Protein AF-M7BGT9-F1 (afdb_monomer_lite)

Structure (mmCIF, N/CA/C/O backbone):
data_AF-M7BGT9-F1
#
_entry.id   AF-M7BGT9-F1
#
loop_
_atom_site.group_PDB
_atom_site.id
_atom_site.type_symbol
_atom_site.label_atom_id
_atom_site.label_alt_id
_atom_site.label_comp_id
_atom_site.label_asym_id
_atom_site.label_entity_id
_atom_site.label_seq_id
_atom_site.pdbx_PDB_ins_code
_atom_site.Cartn_x
_atom_site.Cartn_y
_atom_site.Cartn_z
_atom_site.occupancy
_atom_site.B_iso_or_equiv
_atom_site.auth_seq_id
_atom_site.auth_comp_id
_atom_site.auth_asym_id
_atom_site.auth_atom_id
_atom_site.pdbx_PDB_model_num
ATOM 1 N N . MET A 1 1 ? 0.074 -10.402 12.439 1.00 75.50 1 MET A N 1
ATOM 2 C CA . MET A 1 1 ? -0.156 -10.338 10.981 1.00 75.50 1 MET A CA 1
ATOM 3 C C . MET A 1 1 ? -0.779 -11.651 10.561 1.00 75.50 1 MET A C 1
ATOM 5 O O . MET A 1 1 ? -0.273 -12.685 10.978 1.00 75.50 1 MET A O 1
ATOM 9 N N . PHE A 1 2 ? -1.881 -11.610 9.8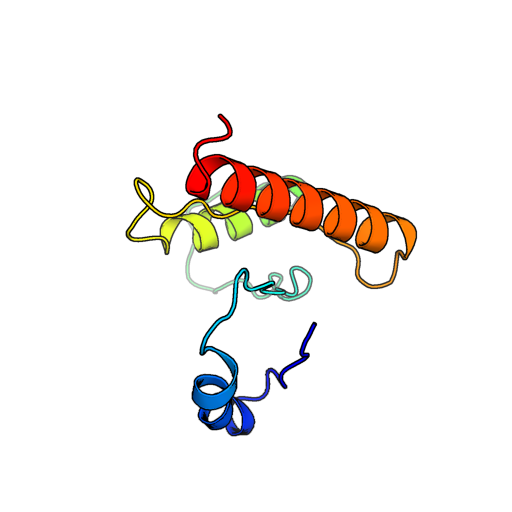20 1.00 83.94 2 PHE A N 1
ATOM 10 C CA . PHE A 1 2 ? -2.529 -12.801 9.275 1.00 83.94 2 PHE A CA 1
ATOM 11 C C . PHE A 1 2 ? -2.467 -12.707 7.755 1.00 83.94 2 PHE A C 1
ATOM 13 O O . PHE A 1 2 ? -2.886 -11.692 7.203 1.00 83.94 2 PHE A O 1
ATOM 20 N N . ASP A 1 3 ? -1.926 -13.736 7.108 1.00 84.19 3 ASP A N 1
ATOM 21 C CA . ASP A 1 3 ? -1.956 -13.860 5.653 1.00 84.19 3 ASP A CA 1
ATOM 22 C C . ASP A 1 3 ? -3.203 -14.647 5.237 1.00 84.19 3 ASP A C 1
ATOM 24 O O . ASP A 1 3 ? -3.535 -15.675 5.835 1.00 84.19 3 ASP A O 1
ATOM 28 N N . VAL A 1 4 ? -3.917 -14.140 4.236 1.00 86.19 4 VAL A N 1
ATOM 29 C CA . VAL A 1 4 ? -5.149 -14.738 3.722 1.00 86.19 4 VAL A CA 1
ATOM 30 C C . VAL A 1 4 ? -4.997 -15.001 2.232 1.00 86.19 4 VAL A C 1
ATOM 32 O O . VAL A 1 4 ? -4.637 -14.121 1.455 1.00 86.19 4 VAL A O 1
ATOM 35 N N . GLY A 1 5 ? -5.315 -16.224 1.805 1.00 81.44 5 GLY A N 1
ATOM 36 C CA . GLY A 1 5 ? -5.191 -16.611 0.403 1.00 81.44 5 GLY A CA 1
ATOM 37 C C . GLY A 1 5 ? -6.013 -15.712 -0.531 1.00 81.44 5 GLY A C 1
ATOM 38 O O . GLY A 1 5 ? -7.214 -15.516 -0.330 1.00 81.44 5 GLY A O 1
ATOM 39 N N . GLY A 1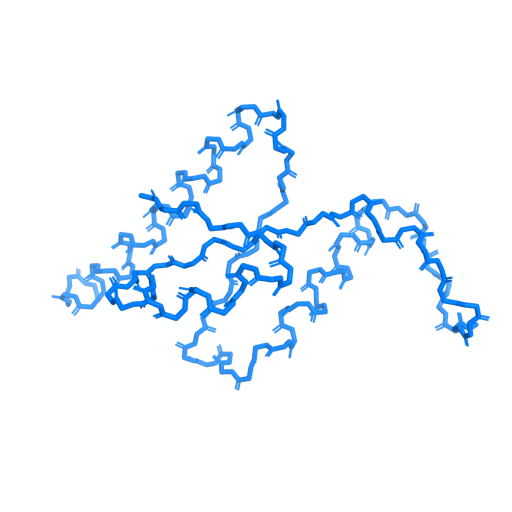 6 ? -5.373 -15.206 -1.592 1.00 80.88 6 GLY A N 1
ATOM 40 C CA . GLY A 1 6 ? -5.982 -14.326 -2.603 1.00 80.88 6 GLY A CA 1
ATOM 41 C C . GLY A 1 6 ? -6.927 -15.013 -3.602 1.00 80.88 6 GLY A C 1
ATOM 42 O O . GLY A 1 6 ? -7.661 -14.336 -4.339 1.00 80.88 6 GLY A O 1
ATOM 43 N N . GLN A 1 7 ? -6.927 -16.353 -3.634 1.00 80.69 7 GLN A N 1
ATOM 44 C CA . GLN A 1 7 ? -7.719 -17.160 -4.567 1.00 80.69 7 GLN A CA 1
ATOM 45 C C . GLN A 1 7 ? -9.222 -16.922 -4.377 1.00 80.69 7 GLN A C 1
ATOM 47 O O . GLN A 1 7 ? -9.721 -16.842 -3.257 1.00 80.69 7 GLN A O 1
ATOM 52 N N . ARG A 1 8 ? -9.978 -16.843 -5.481 1.00 82.38 8 ARG A N 1
ATOM 53 C CA . ARG A 1 8 ? -11.416 -16.508 -5.454 1.00 82.38 8 ARG A CA 1
ATOM 54 C C . ARG A 1 8 ? -12.244 -17.448 -4.565 1.00 82.38 8 ARG A C 1
ATOM 56 O O . ARG A 1 8 ? -13.190 -16.990 -3.930 1.00 82.38 8 ARG A O 1
ATOM 63 N N . SER A 1 9 ? -11.889 -18.732 -4.509 1.00 81.88 9 SER A N 1
ATOM 64 C CA . SER A 1 9 ? -12.501 -19.739 -3.629 1.00 81.88 9 SER A CA 1
ATOM 65 C C . 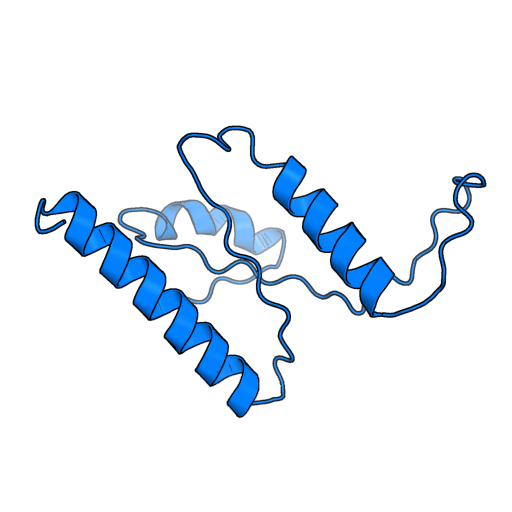SER A 1 9 ? -12.300 -19.437 -2.140 1.00 81.88 9 SER A C 1
ATOM 67 O O . SER A 1 9 ? -13.199 -19.686 -1.339 1.00 81.88 9 SER A O 1
ATOM 69 N N . GLU A 1 10 ? -11.158 -18.851 -1.783 1.00 85.44 10 GLU A N 1
ATOM 70 C CA . GLU A 1 10 ? -10.747 -18.577 -0.405 1.00 85.44 10 GLU A CA 1
ATOM 71 C C . GLU A 1 10 ? -11.340 -17.270 0.141 1.00 85.44 10 GLU A C 1
ATOM 73 O O . GLU A 1 10 ? -11.548 -17.146 1.347 1.00 85.44 10 GLU A O 1
ATOM 78 N N . ARG A 1 11 ? -11.730 -16.324 -0.729 1.00 85.69 11 ARG A N 1
ATOM 79 C CA . ARG A 1 11 ? -12.278 -15.008 -0.325 1.00 85.69 11 ARG A CA 1
ATOM 80 C C . ARG A 1 11 ? -13.540 -15.087 0.532 1.00 85.69 11 ARG A C 1
ATOM 82 O O . ARG A 1 11 ? -13.795 -14.191 1.331 1.00 85.69 11 ARG A O 1
ATOM 89 N N . LYS A 1 12 ? -14.317 -16.171 0.421 1.00 85.44 12 LYS A N 1
ATOM 90 C CA . LYS A 1 12 ? -15.501 -16.404 1.272 1.00 85.44 12 LYS A CA 1
ATOM 91 C C . LYS A 1 12 ? -15.146 -16.527 2.759 1.00 85.44 12 LYS A C 1
ATOM 93 O O . LYS A 1 12 ? -16.006 -16.292 3.598 1.00 85.44 12 LYS A O 1
ATOM 98 N N . LYS A 1 13 ? -13.897 -16.879 3.078 1.00 86.62 13 LYS A N 1
ATOM 99 C CA . LYS A 1 13 ? -13.408 -17.076 4.449 1.00 86.62 13 LYS A CA 1
ATOM 100 C C . LYS A 1 13 ? -12.921 -15.776 5.099 1.00 86.62 13 LYS A C 1
ATOM 102 O O . LYS A 1 13 ? -12.808 -15.725 6.317 1.00 86.62 13 LYS A O 1
ATOM 107 N N . TRP A 1 14 ? -12.669 -14.724 4.312 1.00 85.94 14 TRP A N 1
ATOM 108 C CA . TRP A 1 14 ? -12.038 -13.483 4.784 1.00 85.94 14 TRP A CA 1
ATOM 109 C C . TRP A 1 14 ? -12.851 -12.752 5.851 1.00 85.94 14 TRP A C 1
ATOM 111 O O . TRP A 1 14 ? -12.273 -12.152 6.751 1.00 85.94 14 TRP A O 1
ATOM 121 N N . ILE A 1 15 ? -14.184 -12.825 5.780 1.00 81.00 15 ILE A N 1
ATOM 122 C CA . ILE A 1 15 ? -15.062 -12.109 6.714 1.00 81.00 15 ILE A CA 1
ATOM 123 C C . ILE A 1 15 ? -14.825 -12.522 8.173 1.00 81.00 15 ILE A C 1
ATOM 125 O O . ILE A 1 15 ? -14.962 -11.699 9.070 1.00 81.00 15 ILE A O 1
ATOM 129 N N . HIS A 1 16 ? -14.394 -13.764 8.405 1.00 80.62 16 HIS A N 1
ATOM 130 C CA . HIS A 1 16 ? -14.084 -14.279 9.739 1.00 80.62 16 HIS A CA 1
ATOM 131 C C . HIS A 1 16 ? -12.769 -13.734 10.310 1.00 80.62 16 HIS A C 1
ATOM 133 O O . HIS A 1 16 ? -12.502 -13.904 11.493 1.00 80.62 16 HIS A O 1
ATOM 139 N N . CYS A 1 17 ? -11.945 -13.094 9.480 1.00 81.12 17 CYS A N 1
ATOM 140 C CA . CYS A 1 17 ? -10.629 -12.584 9.856 1.00 81.12 17 CYS A CA 1
ATOM 141 C C . CYS A 1 17 ? -10.603 -11.057 10.011 1.00 81.12 17 CYS A C 1
ATOM 143 O O . CYS A 1 17 ? -9.553 -10.511 10.333 1.00 81.12 17 CYS A O 1
ATOM 145 N N . PHE A 1 18 ? -11.716 -10.361 9.745 1.00 84.50 18 PHE A N 1
ATOM 146 C CA . PHE A 1 18 ? -11.763 -8.893 9.723 1.00 84.50 18 PHE A CA 1
ATOM 147 C C . PHE A 1 18 ? -12.310 -8.247 10.997 1.00 84.50 18 PHE A C 1
ATOM 149 O O . PHE A 1 18 ? -12.296 -7.022 11.110 1.00 84.50 18 PHE A O 1
ATOM 156 N N . GLU A 1 19 ? -12.753 -9.034 11.974 1.00 85.06 19 GLU A N 1
ATOM 157 C CA . GLU A 1 19 ? -13.153 -8.490 13.269 1.00 85.06 19 GLU A CA 1
ATOM 158 C C . GLU A 1 19 ? -11.922 -8.040 14.072 1.00 85.06 19 GLU A C 1
ATOM 160 O O . GLU A 1 19 ? -10.949 -8.779 14.208 1.00 85.06 19 GLU A O 1
ATOM 165 N N . GLY A 1 20 ? -11.950 -6.803 14.581 1.00 82.69 20 GLY A N 1
ATOM 166 C CA . GLY A 1 20 ? -10.866 -6.244 15.399 1.00 82.69 20 GLY A CA 1
ATOM 167 C C . GLY A 1 20 ? -9.576 -5.899 14.641 1.00 82.69 20 GLY A C 1
ATOM 168 O O . GLY A 1 20 ? -8.545 -5.673 15.271 1.00 82.69 20 GLY A O 1
ATOM 169 N N . VAL A 1 21 ? -9.598 -5.855 13.304 1.00 86.38 21 VAL A N 1
ATOM 170 C CA . VAL A 1 21 ? -8.410 -5.528 12.502 1.00 86.38 21 VAL A CA 1
ATOM 171 C C . VAL A 1 21 ? -8.122 -4.026 12.524 1.00 86.38 21 VAL A C 1
ATOM 173 O O . VAL A 1 21 ? -8.939 -3.221 12.085 1.00 86.38 21 VAL A O 1
ATOM 176 N N . THR A 1 22 ? -6.921 -3.659 12.976 1.00 84.81 22 THR A N 1
ATOM 177 C CA . THR A 1 22 ? -6.447 -2.264 13.021 1.00 84.81 22 THR A CA 1
ATOM 178 C C . THR A 1 22 ? -6.091 -1.715 11.639 1.00 84.81 22 THR A C 1
ATOM 180 O O . THR A 1 22 ? -6.356 -0.555 11.339 1.00 84.81 22 THR A O 1
ATOM 183 N N . ALA A 1 23 ? -5.493 -2.542 10.781 1.00 85.88 23 ALA A N 1
ATOM 184 C CA . ALA A 1 23 ? -5.084 -2.155 9.436 1.00 85.88 23 ALA A CA 1
ATOM 185 C C . ALA A 1 23 ? -5.112 -3.355 8.488 1.00 85.88 23 ALA A C 1
ATOM 187 O O . ALA A 1 23 ? -4.845 -4.488 8.887 1.00 85.88 23 ALA A O 1
ATOM 188 N N . ILE A 1 24 ? -5.406 -3.088 7.217 1.00 89.12 24 ILE A N 1
ATOM 189 C CA . ILE A 1 24 ? -5.345 -4.070 6.135 1.00 89.12 24 ILE A CA 1
ATOM 190 C C . ILE A 1 24 ? -4.190 -3.672 5.226 1.00 89.12 24 ILE A C 1
ATOM 192 O O . ILE A 1 24 ? -4.145 -2.540 4.751 1.00 89.12 24 ILE A O 1
ATOM 196 N N . ILE A 1 25 ? -3.296 -4.619 4.960 1.00 89.25 25 ILE A N 1
ATOM 197 C CA . ILE A 1 25 ? -2.268 -4.486 3.930 1.00 89.25 25 ILE A CA 1
ATOM 198 C C . ILE A 1 25 ? -2.806 -5.190 2.690 1.00 89.25 25 ILE A C 1
ATOM 200 O O . ILE A 1 25 ? -3.100 -6.384 2.730 1.00 89.25 25 ILE A O 1
ATOM 204 N N . PHE A 1 26 ? -2.995 -4.435 1.611 1.00 90.44 26 PHE A N 1
ATOM 205 C CA . PHE A 1 26 ? -3.519 -4.950 0.352 1.00 90.44 26 PHE A CA 1
ATOM 206 C C . PHE A 1 26 ? -2.424 -4.905 -0.713 1.00 90.44 26 PHE A C 1
ATOM 208 O O . PHE A 1 26 ? -1.966 -3.828 -1.085 1.00 90.44 26 PHE A O 1
ATOM 215 N N . CYS A 1 27 ? -2.000 -6.075 -1.188 1.00 88.38 27 CYS A N 1
ATOM 216 C CA . CYS A 1 27 ? -0.925 -6.200 -2.169 1.00 88.38 27 CYS A CA 1
ATOM 217 C C . CYS A 1 27 ? -1.486 -6.291 -3.593 1.00 88.38 27 CYS A C 1
ATOM 219 O O . CYS A 1 27 ? -2.430 -7.041 -3.847 1.00 88.38 27 CYS A O 1
ATOM 221 N N . VAL A 1 28 ? -0.862 -5.571 -4.526 1.00 86.69 28 VAL A N 1
ATOM 222 C CA . VAL A 1 28 ? -1.207 -5.569 -5.954 1.00 86.69 28 VAL A CA 1
ATOM 223 C C . VAL A 1 28 ? 0.050 -5.873 -6.761 1.00 86.69 28 VAL A C 1
ATOM 225 O O . VAL A 1 28 ? 1.091 -5.256 -6.541 1.00 86.69 28 VAL A O 1
ATOM 228 N N . ALA A 1 29 ? -0.040 -6.821 -7.694 1.00 84.25 29 ALA A N 1
ATOM 229 C CA . ALA A 1 29 ? 1.025 -7.074 -8.654 1.00 84.25 29 ALA A CA 1
ATOM 230 C C . ALA A 1 29 ? 0.967 -6.004 -9.750 1.00 84.25 29 ALA A C 1
ATOM 232 O O . ALA A 1 29 ? 0.053 -6.001 -10.571 1.00 84.25 29 ALA A O 1
ATOM 233 N N . LEU A 1 30 ? 1.926 -5.075 -9.742 1.00 81.62 30 LEU A N 1
ATOM 234 C CA . LEU A 1 30 ? 2.039 -4.076 -10.805 1.00 81.62 30 LEU A CA 1
ATOM 235 C C . LEU A 1 30 ? 2.545 -4.705 -12.102 1.00 81.62 30 LEU A C 1
ATOM 237 O O . LEU A 1 30 ? 2.125 -4.290 -13.162 1.00 81.62 30 LEU A O 1
ATOM 241 N N . SER A 1 31 ? 3.379 -5.742 -12.052 1.00 74.62 31 SER A N 1
ATOM 242 C CA . SER A 1 31 ? 3.910 -6.405 -13.256 1.00 74.62 31 SER A CA 1
ATOM 243 C C . SER A 1 31 ? 2.848 -6.871 -14.257 1.00 74.62 31 SER A C 1
ATOM 245 O O . SER A 1 31 ? 3.168 -7.047 -15.424 1.00 74.62 31 SER A O 1
ATOM 247 N N . ASP A 1 32 ? 1.605 -7.046 -13.811 1.00 62.62 32 ASP A N 1
ATOM 248 C CA . ASP A 1 32 ? 0.524 -7.632 -14.598 1.00 62.62 32 ASP A CA 1
ATOM 249 C C . ASP A 1 32 ? -0.316 -6.562 -15.338 1.00 62.62 32 ASP A C 1
ATOM 251 O O . ASP A 1 32 ? -1.380 -6.875 -15.874 1.00 62.62 32 ASP A O 1
ATOM 255 N N . TYR A 1 33 ? 0.124 -5.289 -15.360 1.00 61.69 33 TYR A N 1
ATOM 256 C CA . TYR A 1 33 ? -0.572 -4.201 -16.073 1.00 61.69 33 TYR A CA 1
ATOM 257 C C . TYR A 1 33 ? -0.331 -4.184 -17.589 1.00 61.69 33 TYR A C 1
ATOM 259 O O . TYR A 1 33 ? -0.989 -3.414 -18.286 1.00 61.69 33 TYR A O 1
ATOM 267 N N . ASP A 1 34 ? 0.600 -4.990 -18.112 1.00 61.50 34 ASP A N 1
ATOM 268 C CA . ASP A 1 34 ? 1.025 -4.966 -19.523 1.00 61.50 34 ASP A CA 1
ATOM 269 C C . ASP A 1 34 ? -0.029 -5.490 -20.525 1.00 61.50 34 ASP A C 1
ATOM 271 O O . ASP A 1 34 ? 0.194 -5.488 -21.739 1.00 61.50 34 ASP A O 1
ATOM 275 N N . LEU A 1 35 ? -1.215 -5.868 -20.041 1.00 49.91 35 LEU A N 1
ATOM 276 C CA . LEU A 1 35 ? -2.375 -6.194 -20.860 1.00 49.91 35 LEU A CA 1
ATOM 277 C C . LEU A 1 35 ? -3.078 -4.910 -21.319 1.00 49.91 35 LEU A C 1
ATOM 279 O O . LEU A 1 35 ? -3.949 -4.365 -20.640 1.00 49.91 35 LEU A O 1
ATOM 283 N N . VAL A 1 36 ? -2.708 -4.432 -22.505 1.00 52.59 36 VAL A N 1
ATOM 284 C CA . VAL A 1 36 ? -3.392 -3.326 -23.186 1.00 52.59 36 VAL A CA 1
ATOM 285 C C . VAL A 1 36 ? -4.828 -3.752 -23.527 1.00 52.59 36 VAL A C 1
ATOM 287 O O . VAL A 1 36 ? -5.033 -4.758 -24.209 1.00 52.59 36 VAL A O 1
ATOM 290 N N . LEU A 1 37 ? -5.836 -2.993 -23.084 1.00 46.00 37 LEU A N 1
ATOM 291 C CA . LEU A 1 37 ? -7.185 -3.106 -23.645 1.00 46.00 37 LEU A CA 1
ATOM 292 C C . LEU A 1 37 ? -7.138 -2.559 -25.073 1.00 46.00 37 LEU A C 1
ATOM 294 O O . LEU A 1 37 ? -6.708 -1.431 -25.285 1.00 46.00 37 LEU A O 1
ATOM 298 N N . ALA A 1 38 ? -7.583 -3.350 -26.048 1.00 50.91 38 ALA A N 1
ATOM 299 C CA . ALA A 1 38 ? -7.519 -3.017 -27.474 1.00 50.91 38 ALA A CA 1
ATOM 300 C C . ALA A 1 38 ? -8.335 -1.767 -27.888 1.00 50.91 38 ALA A C 1
ATOM 302 O O . ALA A 1 38 ? -8.372 -1.446 -29.071 1.00 50.91 38 ALA A O 1
ATOM 303 N N . GLU A 1 39 ? -9.008 -1.096 -26.949 1.00 50.06 39 GLU A N 1
ATOM 304 C CA . GLU A 1 39 ? -10.109 -0.166 -27.218 1.00 50.06 39 GLU A CA 1
ATOM 305 C C . GLU A 1 39 ? -9.851 1.291 -26.772 1.00 50.06 39 GLU A C 1
ATOM 307 O O . GLU A 1 39 ? -10.652 2.154 -27.115 1.00 50.06 39 GLU A O 1
ATOM 312 N N . ASP A 1 40 ? -8.743 1.608 -26.083 1.00 52.53 40 ASP A N 1
ATOM 313 C CA . ASP A 1 40 ? -8.450 2.984 -25.633 1.00 52.53 40 ASP A CA 1
ATOM 314 C C . ASP A 1 40 ? -7.368 3.660 -26.503 1.00 52.53 40 ASP A C 1
ATOM 316 O O . ASP A 1 40 ? -6.173 3.605 -26.211 1.00 52.53 40 ASP A O 1
ATOM 320 N N . GLU A 1 41 ? -7.794 4.327 -27.582 1.00 54.00 41 GLU A N 1
ATOM 321 C CA . GLU A 1 41 ? -6.927 5.095 -28.500 1.00 54.00 41 GLU A CA 1
ATOM 322 C C . GLU A 1 41 ? -6.503 6.481 -27.966 1.00 54.00 41 GLU A C 1
ATOM 324 O O . GLU A 1 41 ? -5.698 7.166 -28.598 1.00 54.00 41 GLU A O 1
ATOM 329 N N . GLU A 1 42 ? -6.993 6.920 -26.802 1.00 56.81 42 GLU A N 1
ATOM 330 C CA . GLU A 1 42 ? -6.843 8.313 -26.359 1.00 56.81 42 GLU A CA 1
ATOM 331 C C . GLU A 1 42 ? -6.034 8.467 -25.066 1.00 56.81 42 GLU A C 1
ATOM 333 O O . GLU A 1 42 ? -6.475 9.049 -24.080 1.00 56.81 42 GLU A O 1
ATOM 338 N N . MET A 1 43 ? -4.794 7.982 -25.066 1.00 50.41 43 MET A N 1
ATOM 339 C CA . MET A 1 43 ? -3.763 8.564 -24.210 1.00 50.41 43 MET A CA 1
ATOM 340 C C . MET A 1 43 ? -2.392 8.261 -24.811 1.00 50.41 43 MET A C 1
ATOM 342 O O . MET A 1 43 ? -1.970 7.109 -24.875 1.00 50.41 43 MET A O 1
ATOM 346 N N . ALA A 1 44 ? -1.666 9.294 -25.238 1.00 53.81 44 ALA A N 1
ATOM 347 C CA . ALA A 1 44 ? -0.234 9.191 -25.498 1.00 53.81 44 ALA A CA 1
ATOM 348 C C . ALA A 1 44 ? 0.480 8.965 -24.151 1.00 53.81 44 ALA A C 1
ATOM 350 O O . ALA A 1 44 ? 1.006 9.899 -23.553 1.00 53.81 44 ALA A O 1
ATOM 351 N N . ARG A 1 45 ? 0.393 7.742 -23.613 1.00 58.03 45 ARG A N 1
ATOM 352 C CA . ARG A 1 45 ? 1.017 7.355 -22.343 1.00 58.03 45 ARG A CA 1
ATOM 353 C C . ARG A 1 45 ? 2.499 7.163 -22.614 1.00 58.03 45 ARG A C 1
ATOM 355 O O . ARG A 1 45 ? 2.863 6.423 -23.531 1.00 58.03 45 ARG A O 1
ATOM 362 N N . SER A 1 46 ? 3.361 7.827 -21.855 1.00 60.41 46 SER A N 1
ATOM 363 C CA . SER A 1 46 ? 4.760 7.441 -21.868 1.00 60.41 46 SER A CA 1
ATOM 364 C C . SER A 1 46 ? 4.837 6.075 -21.180 1.00 60.41 46 SER A C 1
ATOM 366 O O . SER A 1 46 ? 4.265 5.847 -20.116 1.00 60.41 46 SER A O 1
ATOM 368 N N . ASN A 1 47 ? 5.467 5.107 -21.846 1.00 71.19 47 ASN A N 1
ATOM 369 C CA . ASN A 1 47 ? 5.547 3.720 -21.374 1.00 71.19 47 ASN A CA 1
ATOM 370 C C . ASN A 1 47 ? 6.642 3.569 -20.306 1.00 71.19 47 ASN A C 1
ATOM 372 O O . ASN A 1 47 ? 7.517 2.709 -20.407 1.00 71.19 47 ASN A O 1
ATOM 376 N N . THR A 1 48 ? 6.641 4.465 -19.321 1.00 81.75 48 THR A N 1
ATOM 377 C CA . THR A 1 48 ? 7.575 4.461 -18.195 1.00 81.75 48 THR A CA 1
ATOM 378 C C . THR A 1 48 ? 6.937 3.789 -16.987 1.00 81.75 48 THR A C 1
ATOM 380 O O . THR A 1 48 ? 5.719 3.828 -16.790 1.00 81.75 48 THR A O 1
ATOM 383 N N . TYR A 1 49 ? 7.774 3.156 -16.166 1.00 82.38 49 TYR A N 1
ATOM 384 C CA . TYR A 1 49 ? 7.339 2.521 -14.924 1.00 82.38 49 TYR A CA 1
ATOM 385 C C . TYR A 1 49 ? 6.634 3.530 -14.011 1.00 82.38 49 TYR A C 1
ATOM 387 O O . TYR A 1 49 ? 5.604 3.216 -13.423 1.00 82.38 49 TYR A O 1
ATOM 395 N N . GLU A 1 50 ? 7.169 4.745 -13.928 1.00 85.31 50 GLU A N 1
ATOM 396 C CA . GLU A 1 50 ? 6.703 5.806 -13.045 1.00 85.31 50 GLU A CA 1
ATOM 397 C C . GLU A 1 50 ? 5.272 6.241 -13.382 1.00 85.31 50 GLU A C 1
ATOM 399 O O . GLU A 1 50 ? 4.431 6.333 -12.487 1.00 85.31 50 GLU A O 1
ATOM 404 N N . GLU A 1 51 ? 4.965 6.458 -14.664 1.00 82.62 51 GLU A N 1
ATOM 405 C CA . GLU A 1 51 ? 3.620 6.847 -15.104 1.00 82.62 51 GLU A CA 1
ATOM 406 C C . GLU A 1 51 ? 2.606 5.713 -14.932 1.00 82.62 51 GLU A C 1
ATOM 408 O O . GLU A 1 51 ? 1.483 5.951 -14.480 1.00 82.62 51 GLU A O 1
ATOM 413 N N . ALA A 1 52 ? 2.999 4.474 -15.243 1.00 82.12 52 ALA A N 1
ATOM 414 C CA . ALA A 1 52 ? 2.139 3.308 -15.061 1.00 82.12 52 ALA A CA 1
ATOM 415 C C . ALA A 1 52 ? 1.821 3.066 -13.576 1.00 82.12 52 ALA A C 1
ATOM 417 O O . ALA A 1 52 ? 0.662 2.874 -13.202 1.00 82.12 52 ALA A O 1
ATOM 418 N N . ALA A 1 53 ? 2.840 3.135 -12.718 1.00 86.69 53 ALA A N 1
ATOM 419 C CA . ALA A 1 53 ? 2.712 2.995 -11.274 1.00 86.69 53 ALA A CA 1
ATOM 420 C C . ALA A 1 53 ? 1.8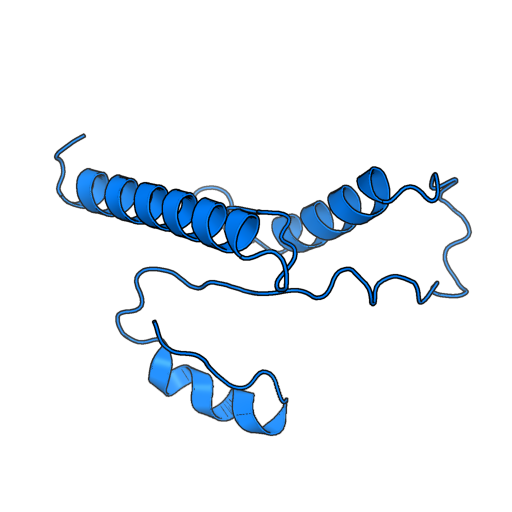03 4.085 -10.681 1.00 86.69 53 ALA A C 1
ATOM 422 O O . ALA A 1 53 ? 0.880 3.770 -9.926 1.00 86.69 53 ALA A O 1
ATOM 423 N N . ALA A 1 54 ? 2.009 5.347 -11.075 1.00 87.00 54 ALA A N 1
ATOM 424 C CA . ALA A 1 54 ? 1.184 6.472 -10.640 1.00 87.00 54 ALA A CA 1
ATOM 425 C C . ALA A 1 54 ? -0.273 6.343 -11.110 1.00 87.00 54 ALA A C 1
ATOM 427 O O . ALA A 1 54 ? -1.200 6.609 -10.344 1.00 87.00 54 ALA A O 1
ATOM 428 N N . TYR A 1 55 ? -0.492 5.892 -12.349 1.00 85.44 55 TYR A N 1
ATOM 429 C CA . TYR A 1 55 ? -1.837 5.646 -12.858 1.00 85.44 55 TYR A CA 1
ATOM 430 C C . TYR A 1 55 ? -2.559 4.570 -12.048 1.00 85.44 55 TYR A C 1
ATOM 432 O O . TYR A 1 55 ? -3.682 4.793 -11.603 1.00 85.44 55 TYR A O 1
ATOM 440 N N . ILE A 1 56 ? -1.916 3.424 -11.809 1.00 87.38 56 ILE A N 1
ATOM 441 C CA . ILE A 1 56 ? -2.522 2.337 -11.033 1.00 87.38 56 ILE A CA 1
ATOM 442 C C . ILE A 1 56 ? -2.833 2.809 -9.613 1.00 87.38 56 ILE A C 1
ATOM 444 O O . ILE A 1 56 ? -3.941 2.579 -9.134 1.00 87.38 56 ILE A O 1
ATOM 448 N N . GLN A 1 57 ? -1.908 3.518 -8.962 1.00 90.31 57 GLN A N 1
ATOM 449 C CA . GLN A 1 57 ? -2.158 4.127 -7.656 1.00 90.31 57 GLN A CA 1
ATOM 450 C C . GLN A 1 57 ? -3.421 5.001 -7.672 1.00 90.31 57 GLN A C 1
ATOM 452 O O . GLN A 1 57 ? -4.312 4.788 -6.849 1.00 90.31 57 GLN A O 1
ATOM 457 N N . CYS A 1 58 ? -3.530 5.922 -8.634 1.00 89.12 58 CYS A N 1
ATOM 458 C CA . CYS A 1 58 ? -4.687 6.807 -8.774 1.00 89.12 58 CYS A CA 1
ATOM 459 C C . CYS A 1 58 ? -5.996 6.011 -8.911 1.00 89.12 58 CYS A C 1
ATOM 461 O O . CYS A 1 58 ? -6.955 6.242 -8.173 1.00 89.12 58 CYS A O 1
ATOM 463 N N . GLN A 1 59 ? -6.000 4.983 -9.767 1.00 89.75 59 GLN A N 1
ATOM 464 C CA . GLN A 1 59 ? -7.162 4.115 -9.969 1.00 89.75 59 GLN A CA 1
ATOM 465 C C . GLN A 1 59 ? -7.615 3.417 -8.677 1.00 89.75 59 GLN A C 1
ATOM 467 O O . GLN A 1 59 ? -8.815 3.254 -8.466 1.00 89.75 59 GLN A O 1
ATOM 472 N N . PHE A 1 60 ? -6.694 3.003 -7.800 1.00 91.06 60 PHE A N 1
ATOM 473 C CA . PHE A 1 60 ? -7.046 2.404 -6.506 1.00 91.06 60 PHE A CA 1
ATOM 474 C C . PHE A 1 60 ? -7.524 3.443 -5.485 1.00 91.06 60 PHE A C 1
ATOM 476 O O . PHE A 1 60 ? -8.492 3.193 -4.761 1.00 91.06 60 PHE A O 1
ATOM 483 N N . GLU A 1 61 ? -6.876 4.604 -5.420 1.00 91.50 61 GLU A N 1
ATOM 484 C CA . GLU A 1 61 ? -7.234 5.678 -4.488 1.00 91.50 61 GLU A CA 1
ATOM 485 C C . GLU A 1 61 ? -8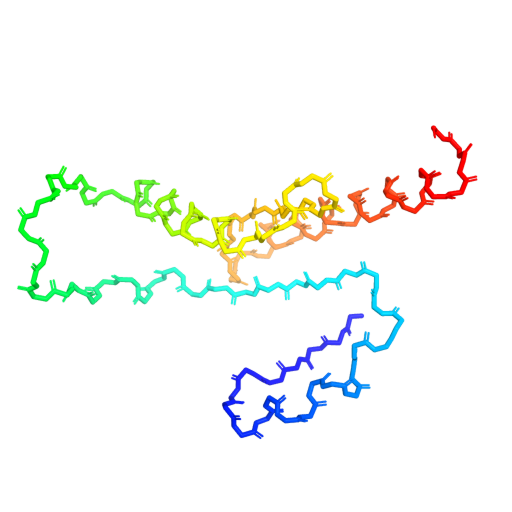.614 6.278 -4.795 1.00 91.50 61 GLU A C 1
ATOM 487 O O . GLU A 1 61 ? -9.372 6.608 -3.878 1.00 91.50 61 GLU A O 1
ATOM 492 N N . ASP A 1 62 ? -9.000 6.337 -6.069 1.00 92.44 62 ASP A N 1
ATOM 493 C CA . ASP A 1 62 ? -10.314 6.819 -6.497 1.00 92.44 62 ASP A CA 1
ATOM 494 C C . ASP A 1 62 ? -11.472 5.876 -6.150 1.00 92.44 62 ASP A C 1
ATOM 496 O O . ASP A 1 62 ? -12.619 6.317 -6.042 1.00 92.44 62 ASP A O 1
ATOM 500 N N . LEU A 1 63 ? -11.193 4.604 -5.845 1.00 93.75 63 LEU A N 1
ATOM 501 C CA . LEU A 1 63 ? -12.202 3.684 -5.306 1.00 93.75 63 LEU A CA 1
ATOM 502 C C . LEU A 1 63 ? -12.575 4.001 -3.850 1.00 93.75 63 LEU A C 1
ATOM 504 O O . LEU A 1 63 ? -13.583 3.493 -3.340 1.00 93.75 63 LEU A O 1
ATOM 508 N N . ASN A 1 64 ? -11.799 4.841 -3.159 1.00 94.38 64 ASN A N 1
ATOM 509 C CA . ASN A 1 64 ? -12.103 5.249 -1.798 1.00 94.38 64 ASN A CA 1
ATOM 510 C C . ASN A 1 64 ? -13.261 6.252 -1.755 1.00 94.38 64 ASN A C 1
ATOM 512 O O . ASN A 1 64 ? -13.085 7.456 -1.911 1.00 94.38 64 ASN A O 1
ATOM 516 N N . LYS A 1 65 ? -14.462 5.759 -1.447 1.00 95.19 65 LYS A N 1
ATOM 517 C CA . LYS A 1 65 ? -15.667 6.594 -1.314 1.00 95.19 65 LYS A CA 1
ATOM 518 C C . LYS A 1 65 ? -15.703 7.470 -0.052 1.00 95.19 65 LYS A C 1
ATOM 520 O O . LYS A 1 65 ? -16.647 8.234 0.105 1.00 95.19 65 LYS A O 1
ATOM 525 N N . ARG A 1 66 ? -14.740 7.330 0.866 1.00 93.31 66 ARG A N 1
ATOM 526 C CA . ARG A 1 66 ? -14.690 8.039 2.159 1.00 93.31 66 ARG A CA 1
ATOM 527 C C . ARG A 1 66 ? -13.332 8.710 2.365 1.00 93.31 66 ARG A C 1
ATOM 529 O O . ARG A 1 66 ? -12.654 8.438 3.353 1.00 93.31 66 ARG A O 1
ATOM 536 N N . LYS A 1 67 ? -12.908 9.533 1.399 1.00 89.81 67 LYS A N 1
ATOM 537 C CA . LYS A 1 67 ? -11.593 10.207 1.417 1.00 89.81 67 LYS A CA 1
ATOM 538 C C . LYS A 1 67 ? -11.413 11.139 2.627 1.00 89.81 67 LYS A C 1
ATOM 540 O O . LYS A 1 67 ? -10.290 11.408 3.025 1.00 89.81 67 LYS A O 1
ATOM 545 N N . ASP A 1 68 ? -12.509 11.604 3.218 1.00 89.06 68 ASP A N 1
ATOM 546 C CA . ASP A 1 68 ? -12.562 12.479 4.391 1.00 89.06 68 ASP A CA 1
ATOM 547 C C . ASP A 1 68 ? -12.354 11.743 5.724 1.00 89.06 68 ASP A C 1
ATOM 549 O O . ASP A 1 68 ? -11.781 12.307 6.653 1.00 89.06 68 ASP A O 1
ATOM 553 N N . THR A 1 69 ? -12.797 10.486 5.829 1.00 86.38 69 THR A N 1
ATOM 554 C CA . THR A 1 69 ? -12.716 9.714 7.084 1.00 86.38 69 THR A CA 1
ATOM 555 C C . THR A 1 69 ? -11.775 8.518 7.019 1.00 86.38 69 THR A C 1
ATOM 557 O O . THR A 1 69 ? -11.563 7.851 8.030 1.00 86.38 69 THR A O 1
ATOM 560 N N . LYS A 1 70 ? -11.279 8.159 5.834 1.00 85.56 70 LYS A N 1
ATOM 561 C CA . LYS A 1 70 ? -10.393 7.014 5.632 1.00 85.56 70 LYS A CA 1
ATOM 562 C C . LYS A 1 70 ? -9.295 7.393 4.655 1.00 85.56 70 LYS A C 1
ATOM 564 O O . LYS A 1 70 ? -9.553 7.555 3.468 1.00 85.56 70 LYS A O 1
ATOM 569 N N . GLU A 1 71 ? -8.072 7.468 5.150 1.00 86.94 71 GLU A N 1
ATOM 570 C CA . GLU A 1 71 ? -6.885 7.657 4.322 1.00 86.94 71 GLU A CA 1
ATOM 571 C C . GLU A 1 71 ? -6.404 6.301 3.771 1.00 86.94 71 GLU A C 1
ATOM 573 O O . GLU A 1 71 ? -6.520 5.269 4.443 1.00 86.94 71 GLU A O 1
ATOM 578 N N . ILE A 1 72 ? -5.914 6.286 2.528 1.00 90.44 72 ILE A N 1
ATOM 579 C CA . ILE A 1 72 ? -5.224 5.137 1.927 1.00 90.44 72 ILE A CA 1
ATOM 580 C C . ILE A 1 72 ? -3.748 5.507 1.834 1.00 90.44 72 ILE A C 1
ATOM 582 O O . ILE A 1 72 ? -3.410 6.525 1.239 1.00 90.44 72 ILE A O 1
ATOM 586 N N . TYR A 1 73 ? -2.885 4.676 2.414 1.00 88.94 73 TYR A N 1
ATOM 587 C CA . TYR A 1 73 ? -1.437 4.842 2.343 1.00 88.94 73 TYR A CA 1
ATOM 588 C C . TYR A 1 73 ? -0.876 3.901 1.280 1.00 88.94 73 TYR A C 1
ATOM 590 O O . TYR A 1 73 ? -1.000 2.680 1.404 1.00 88.94 73 TYR A O 1
ATOM 598 N N . THR A 1 74 ? -0.272 4.471 0.239 1.00 90.31 74 THR A N 1
ATOM 599 C CA . THR A 1 74 ? 0.260 3.722 -0.904 1.00 90.31 74 THR A CA 1
ATOM 600 C C . THR A 1 74 ? 1.784 3.642 -0.830 1.00 90.31 74 THR A C 1
ATOM 602 O O . THR A 1 74 ? 2.460 4.655 -0.661 1.00 90.31 74 THR A O 1
ATOM 605 N N . HIS A 1 75 ? 2.336 2.437 -0.995 1.00 88.81 75 HIS A N 1
ATOM 606 C CA . HIS A 1 75 ? 3.777 2.207 -1.085 1.00 88.81 75 HIS A CA 1
ATOM 607 C C . HIS A 1 75 ? 4.108 1.289 -2.262 1.00 88.81 75 HIS A C 1
ATOM 609 O O . HIS A 1 75 ? 3.538 0.205 -2.399 1.00 88.81 75 HIS A O 1
ATOM 615 N N . PHE A 1 76 ? 5.078 1.697 -3.078 1.00 88.19 76 PHE A N 1
ATOM 616 C CA . PHE A 1 76 ? 5.638 0.855 -4.129 1.00 88.19 76 PHE A CA 1
ATOM 617 C C . PHE A 1 76 ? 6.698 -0.063 -3.541 1.00 88.19 76 PHE A C 1
ATOM 619 O O . PHE A 1 76 ? 7.692 0.406 -2.979 1.00 88.19 76 PHE A O 1
ATOM 626 N N . THR A 1 77 ? 6.470 -1.371 -3.662 1.00 87.25 77 THR A N 1
ATOM 627 C CA . THR A 1 77 ? 7.353 -2.376 -3.073 1.00 87.25 77 THR A CA 1
ATOM 628 C C . THR A 1 77 ? 7.825 -3.408 -4.072 1.00 87.25 77 THR A C 1
ATOM 630 O O . THR A 1 77 ? 7.148 -3.717 -5.051 1.00 87.25 77 THR A O 1
ATOM 633 N N . CYS A 1 78 ? 9.002 -3.962 -3.794 1.00 83.44 78 CYS A N 1
ATOM 634 C CA . CYS A 1 78 ? 9.489 -5.164 -4.447 1.00 83.44 78 CYS A CA 1
ATOM 635 C C . CYS A 1 78 ? 9.520 -6.276 -3.398 1.00 83.44 78 CYS A C 1
ATOM 637 O O . CYS A 1 78 ? 10.350 -6.245 -2.495 1.00 83.44 78 CYS A O 1
ATOM 639 N N . ALA A 1 79 ? 8.616 -7.254 -3.503 1.00 77.81 79 ALA A N 1
ATOM 640 C CA . ALA A 1 79 ? 8.454 -8.306 -2.493 1.00 77.81 79 ALA A CA 1
ATOM 641 C C . ALA A 1 79 ? 9.723 -9.151 -2.265 1.00 77.81 79 ALA A C 1
ATOM 643 O O . ALA A 1 79 ? 9.893 -9.742 -1.201 1.00 77.81 79 ALA A O 1
ATOM 644 N N . THR A 1 80 ? 10.621 -9.208 -3.252 1.00 82.62 80 THR A N 1
ATOM 645 C CA . THR A 1 80 ? 11.906 -9.914 -3.154 1.00 82.62 80 THR A CA 1
ATOM 646 C C . THR A 1 80 ? 13.031 -9.055 -2.571 1.00 82.62 80 THR A C 1
ATOM 648 O O . THR A 1 80 ? 14.086 -9.590 -2.237 1.00 82.62 80 THR A O 1
ATOM 651 N N . ASP A 1 81 ? 12.835 -7.740 -2.443 1.00 85.56 81 ASP A N 1
ATOM 652 C CA . ASP A 1 81 ? 13.775 -6.839 -1.777 1.00 85.56 81 ASP A CA 1
ATOM 653 C C . ASP A 1 81 ? 13.414 -6.722 -0.290 1.00 85.56 81 ASP A C 1
ATOM 655 O O . ASP A 1 81 ? 12.520 -5.978 0.121 1.00 85.56 81 ASP A O 1
ATOM 659 N N . THR A 1 82 ? 14.150 -7.461 0.538 1.00 83.94 82 THR A N 1
ATOM 660 C CA . THR A 1 82 ? 13.938 -7.508 1.989 1.00 83.94 82 THR A CA 1
ATOM 661 C C . THR A 1 82 ? 14.134 -6.158 2.678 1.00 83.94 82 THR A C 1
ATOM 663 O O . THR A 1 82 ? 13.508 -5.918 3.709 1.00 83.94 82 THR A O 1
ATOM 666 N N . LYS A 1 83 ? 14.956 -5.253 2.125 1.00 82.31 83 LYS A N 1
ATOM 667 C CA . LYS A 1 83 ? 15.158 -3.914 2.700 1.00 82.31 83 LYS A CA 1
ATOM 668 C C . LYS A 1 83 ? 13.957 -3.023 2.429 1.00 82.31 83 LYS A C 1
ATOM 670 O O . LYS A 1 83 ? 13.515 -2.301 3.319 1.00 82.31 83 LYS A O 1
ATOM 675 N N . ASN A 1 84 ? 13.430 -3.090 1.210 1.00 76.12 84 ASN A N 1
ATOM 676 C CA . ASN A 1 84 ? 12.256 -2.325 0.819 1.00 76.12 84 ASN A CA 1
ATOM 677 C C . ASN A 1 84 ? 11.024 -2.755 1.631 1.00 76.12 84 ASN A C 1
ATOM 679 O O . ASN A 1 84 ? 10.336 -1.911 2.200 1.00 76.12 84 ASN A O 1
ATOM 683 N N . VAL A 1 85 ? 10.807 -4.066 1.764 1.00 80.62 85 VAL A N 1
ATOM 684 C CA . VAL A 1 85 ? 9.693 -4.611 2.546 1.00 80.62 85 VAL A CA 1
ATOM 685 C C . VAL A 1 85 ? 9.790 -4.205 4.019 1.00 80.62 85 VAL A C 1
ATOM 687 O O . VAL A 1 85 ? 8.790 -3.769 4.585 1.00 80.62 85 VAL A O 1
ATOM 690 N N . GLN A 1 86 ? 10.981 -4.273 4.629 1.00 80.56 86 GLN A N 1
ATOM 691 C CA . GLN A 1 86 ? 11.169 -3.838 6.018 1.00 80.56 86 GLN A CA 1
ATOM 692 C C . GLN A 1 86 ? 10.813 -2.357 6.201 1.00 80.56 86 GLN A C 1
ATOM 694 O O . GLN A 1 86 ? 10.041 -2.022 7.093 1.00 80.56 86 GLN A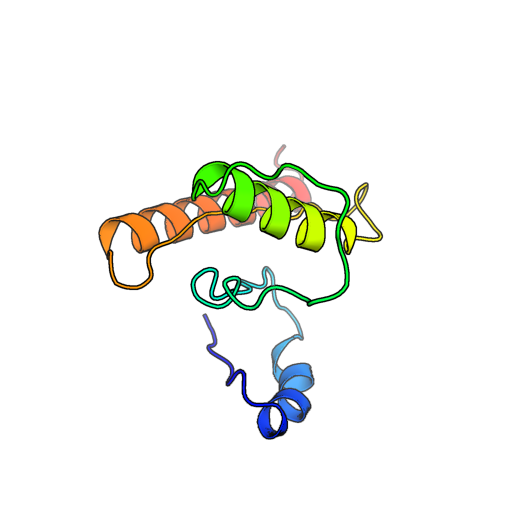 O 1
ATOM 699 N N . PHE A 1 87 ? 11.300 -1.486 5.313 1.00 82.88 87 PHE A N 1
ATOM 700 C CA . PHE A 1 87 ? 11.002 -0.053 5.367 1.00 82.88 87 PHE A CA 1
ATOM 701 C C . PHE A 1 87 ? 9.498 0.239 5.272 1.00 82.88 87 PHE A C 1
ATOM 703 O O . PHE A 1 87 ? 8.975 1.086 5.994 1.00 82.88 87 PHE A O 1
ATOM 710 N N . VAL A 1 88 ? 8.783 -0.476 4.402 1.00 82.75 88 VAL A N 1
ATOM 711 C CA . VAL A 1 88 ? 7.333 -0.300 4.249 1.00 82.75 88 VAL A CA 1
ATOM 712 C C . VAL A 1 88 ? 6.584 -0.781 5.485 1.00 82.75 88 VAL A C 1
ATOM 714 O O . VAL A 1 88 ? 5.643 -0.120 5.919 1.00 82.75 88 VAL A O 1
ATOM 717 N N . PHE A 1 89 ? 7.007 -1.890 6.094 1.00 82.94 89 PHE A N 1
ATOM 718 C CA . PHE A 1 89 ? 6.412 -2.349 7.348 1.00 82.94 89 PHE A CA 1
ATOM 719 C C . PHE A 1 89 ? 6.639 -1.374 8.500 1.00 82.94 89 PHE A C 1
ATOM 721 O O . PHE A 1 89 ? 5.711 -1.147 9.279 1.00 82.94 89 PHE A O 1
ATOM 728 N N . ASP A 1 90 ? 7.824 -0.775 8.587 1.00 85.25 90 ASP A N 1
ATOM 729 C CA . ASP A 1 90 ? 8.126 0.238 9.596 1.00 85.25 90 ASP A CA 1
ATOM 730 C C . ASP A 1 90 ? 7.229 1.473 9.388 1.00 85.25 90 ASP A C 1
ATOM 732 O O . ASP A 1 90 ? 6.539 1.897 10.315 1.00 85.25 90 ASP A O 1
ATOM 736 N N . ALA A 1 91 ? 7.109 1.962 8.147 1.00 82.81 91 ALA A N 1
ATOM 737 C CA . ALA A 1 91 ? 6.233 3.085 7.806 1.00 82.81 91 ALA A CA 1
ATOM 738 C C . ALA A 1 91 ? 4.749 2.811 8.127 1.00 82.81 91 ALA A C 1
ATOM 740 O O . ALA A 1 91 ? 4.063 3.660 8.699 1.00 82.81 91 ALA A O 1
ATOM 741 N N . VAL A 1 92 ? 4.245 1.614 7.808 1.00 84.19 92 VAL A N 1
ATOM 742 C CA . VAL A 1 92 ? 2.870 1.202 8.146 1.00 84.19 92 VAL A CA 1
ATOM 743 C C . VAL A 1 92 ? 2.678 1.114 9.664 1.00 84.19 92 VAL A C 1
ATOM 745 O O . VAL A 1 92 ? 1.631 1.512 10.177 1.00 84.19 92 VAL A O 1
ATOM 748 N N . THR A 1 93 ? 3.680 0.623 10.395 1.00 84.44 93 THR A N 1
ATOM 749 C CA . THR A 1 93 ? 3.641 0.532 11.861 1.00 84.44 93 THR A CA 1
ATOM 750 C C . THR A 1 93 ? 3.562 1.919 12.494 1.00 84.44 93 THR A C 1
ATOM 752 O O . THR A 1 93 ? 2.716 2.140 13.362 1.00 84.44 93 THR A O 1
ATOM 755 N N . ASP A 1 94 ? 4.355 2.875 12.011 1.00 83.81 94 ASP A N 1
ATOM 756 C CA . ASP A 1 94 ? 4.332 4.263 12.480 1.00 83.81 94 ASP A CA 1
ATOM 757 C C . ASP A 1 94 ? 2.971 4.928 12.245 1.00 83.81 94 ASP A C 1
ATOM 759 O O . ASP A 1 94 ? 2.439 5.599 13.133 1.00 83.81 94 ASP A O 1
ATOM 763 N N . VAL A 1 95 ? 2.358 4.698 11.078 1.00 83.94 95 VAL A N 1
ATOM 764 C CA . VAL A 1 95 ? 1.006 5.185 10.761 1.00 83.94 95 VAL A CA 1
ATOM 765 C C . VAL A 1 95 ? -0.032 4.619 11.732 1.00 83.94 95 VAL A C 1
ATOM 767 O O . VAL A 1 95 ? -0.864 5.364 12.257 1.00 83.94 95 VAL A O 1
ATOM 770 N N . ILE A 1 96 ? 0.021 3.314 12.012 1.00 84.94 96 ILE A N 1
ATOM 771 C CA . ILE A 1 96 ? -0.895 2.658 12.954 1.00 84.94 96 ILE A CA 1
ATOM 772 C C . ILE A 1 96 ? -0.717 3.223 14.364 1.00 84.94 96 ILE A C 1
ATOM 774 O O . ILE A 1 96 ? -1.701 3.557 15.022 1.00 84.94 96 ILE A O 1
ATOM 778 N N . ILE A 1 97 ? 0.528 3.358 14.828 1.00 83.94 97 ILE A N 1
ATOM 779 C CA . ILE A 1 97 ? 0.838 3.913 16.149 1.00 83.94 97 ILE A CA 1
ATOM 780 C C . ILE A 1 97 ? 0.321 5.347 16.251 1.00 83.94 97 ILE A C 1
ATOM 782 O O . ILE A 1 97 ? -0.341 5.689 17.228 1.00 83.94 97 ILE A O 1
ATOM 786 N N . LYS A 1 98 ? 0.562 6.174 15.231 1.00 82.81 98 LYS A N 1
ATOM 787 C CA . LYS A 1 98 ? 0.088 7.559 15.189 1.00 82.81 98 LYS A CA 1
ATOM 788 C C . LYS A 1 98 ? -1.438 7.645 15.276 1.00 82.81 98 LYS A C 1
ATOM 790 O O . LYS A 1 98 ? -1.947 8.457 16.046 1.00 82.81 98 LYS A O 1
ATOM 795 N N . ASN A 1 99 ? -2.160 6.801 14.537 1.00 82.31 99 ASN A N 1
ATOM 796 C CA . ASN A 1 99 ? -3.624 6.758 14.591 1.00 82.31 99 ASN A CA 1
ATOM 797 C C . ASN A 1 99 ? -4.129 6.295 15.964 1.00 82.31 99 ASN A C 1
ATOM 799 O O . ASN A 1 99 ? -4.971 6.963 16.553 1.00 82.31 99 ASN A O 1
ATOM 803 N N . ASN A 1 100 ? -3.538 5.242 16.533 1.00 83.56 100 ASN A N 1
ATOM 804 C CA . ASN A 1 100 ? -3.898 4.765 17.870 1.00 83.56 100 ASN A CA 1
ATOM 805 C C . ASN A 1 100 ? -3.647 5.826 18.958 1.00 83.56 100 ASN A C 1
ATOM 807 O O . ASN A 1 100 ? -4.441 5.971 19.883 1.00 83.56 100 ASN A O 1
ATOM 811 N N . LEU A 1 101 ? -2.548 6.582 18.867 1.00 84.25 101 LEU A N 1
ATOM 812 C CA . LEU A 1 101 ? -2.240 7.651 19.821 1.00 84.25 101 LEU A CA 1
ATOM 813 C C . LEU A 1 101 ? -3.227 8.822 19.708 1.00 84.25 101 LEU A C 1
ATOM 815 O O . LEU A 1 101 ? -3.627 9.375 20.733 1.00 84.25 101 LEU A O 1
ATOM 819 N N . LYS A 1 102 ? -3.648 9.165 18.485 1.00 82.69 102 LYS A N 1
ATOM 820 C CA . LYS A 1 102 ? -4.696 10.163 18.237 1.00 82.69 102 LYS A CA 1
ATOM 821 C C . LYS A 1 102 ? -6.044 9.718 18.814 1.00 82.69 102 LYS A C 1
ATOM 823 O O . LYS A 1 102 ? -6.706 10.505 19.483 1.00 82.69 102 LYS A O 1
ATOM 828 N N . ASP A 1 103 ? -6.415 8.452 18.636 1.00 82.06 103 ASP A N 1
ATOM 829 C CA . ASP A 1 103 ? -7.661 7.892 19.178 1.00 82.06 103 ASP A CA 1
ATOM 830 C C . ASP A 1 103 ? -7.673 7.864 20.719 1.00 82.06 103 ASP A C 1
ATOM 832 O O . ASP A 1 103 ? -8.722 8.021 21.344 1.00 82.06 103 ASP A O 1
ATOM 836 N N . CYS A 1 104 ? -6.498 7.737 21.345 1.00 84.94 104 CYS A N 1
ATOM 837 C CA . CYS A 1 104 ? -6.315 7.849 22.794 1.00 84.94 104 CYS A CA 1
ATOM 838 C C . CYS A 1 104 ? -6.251 9.302 23.314 1.00 84.94 104 CYS A C 1
ATOM 840 O O . CYS A 1 104 ? -6.105 9.498 24.522 1.00 84.94 104 CYS A O 1
ATOM 842 N N . GLY A 1 105 ? -6.328 10.316 22.444 1.00 84.25 105 GLY A N 1
ATOM 843 C CA . GLY A 1 105 ? -6.264 11.733 22.826 1.00 84.25 105 GLY A CA 1
ATOM 844 C C . GLY A 1 105 ? -4.883 12.209 23.287 1.00 84.25 105 GLY A C 1
ATOM 845 O O . GLY A 1 105 ? -4.784 13.199 24.010 1.00 84.25 105 GLY A O 1
ATOM 846 N N . LEU A 1 106 ? -3.814 11.500 22.906 1.00 79.19 106 LEU A N 1
ATOM 847 C CA . LEU A 1 106 ? -2.428 11.884 23.209 1.00 79.19 106 LEU A CA 1
ATOM 848 C C . LEU A 1 106 ? -1.866 12.921 22.213 1.00 79.19 106 LEU A C 1
ATOM 850 O O . LEU A 1 106 ? -0.740 13.380 22.406 1.00 79.19 106 LEU A O 1
ATOM 854 N N . PHE A 1 107 ? -2.651 13.294 21.190 1.00 54.97 107 PHE A N 1
ATOM 855 C CA . PHE A 1 107 ? -2.388 14.326 20.178 1.00 54.97 107 PHE A CA 1
ATOM 856 C C . PHE A 1 107 ? -3.685 14.985 19.707 1.00 54.97 107 PHE A C 1
ATOM 858 O O . PHE A 1 107 ? -4.719 14.278 19.671 1.00 54.97 107 PHE A O 1
#

InterPro domains:
  IPR001019 Guanine nucleotide binding protein, alpha subunit [PF00503] (1-45)
  IPR001019 Guanine nucleotide binding protein, alpha subunit [PS51882] (1-107)
  IPR001019 Guanine nucleotide binding protein, alpha subunit [PTHR10218] (1-43)
  IPR001019 Guanine nucleotide binding protein, alpha subunit [SM00275] (1-106)
  IPR027417 P-loop containing nucleoside triphosphate hydrolase [G3DSA:3.40.50.300] (1-44)
  IPR027417 P-loop containing nucleoside triphosphate hydrolase [G3DSA:3.40.50.300] (45-107)
  IPR027417 P-loop containing nucleoside triphosphate hydrolase [SSF52540] (1-106)

Foldseek 3Di:
DDDFDPDPVRVVVCVVVPPPDLDDDDDDDLVPPPDDDPPDPPDPQDPDPVSSVVVVVVVVQVVPPCVPPDPDDDDDDDPPPPVRVVVVVVVVVVVSVVVVCVVVVVD

Sequence (107 aa):
MFDVGGQRSERKKWIHCFEGVTAIIFCVALSDYDLVLAEDEEMARSNTYEEAAAYIQCQFEDLNKRKDTKEIYTHFTCATDTKNVQFVFDAVTDVIIKNNLKDCGLF

pLDDT: mean 80.41, std 11.58, range [46.0, 95.19]

Secondary structure (DSSP, 8-state):
------STTTGGGGGGG-TT-S-------GGGGG---TT---------HHHHHHHHHHHHHTT-TTTTT---------TT-HHHHHHHHHHHHHHHHHHHHHHTT--

Radius of gyration: 17.1 Å; chains: 1; bounding box: 31×34×52 Å

Organism: Chelonia mydas (NCBI:txid8469)